Protein AF-A0A1Y2LK57-F1 (afdb_monomer_lite)

Sequence (130 aa):
MSAQGSISQQSQTEIGASAGNRRGALQKRLFEYLPPSEHGSVLVTSRTRQAAMQLVEDQDIIPIEPMDSAAARTLLRRKLGDDADKEGMEGSIKELAAALDHMPLALAQAAAYIRRRAPRCSVQQYLKEY

Secondary structure (DSSP, 8-state):
---------------------TTSSS---GGGGSPP-SS-------S-HHHHTTTS-GGG----PPPPHHHHHHHHHHHHGGGGGSTTHHHHHHHHHHHTTT-HHHHHHHHHHHHHHTTS--HHHHHHH-

Organism: Epicoccum nigrum (NCBI:txid105696)

Foldseek 3Di:
DDDDDDDDDDDDDDDDDPPDDVPPPPDDDPVVPDDDDPPDDDDDDDPDPVVVVVPDPPVPDDDDDQDDLVVLLVLLDVLLDPLCPDPPNSVLSSVLCVVQVVHNVSSNVLSVVQNVCPPVHDSVNSVVVD

Radius of gyration: 31.72 Å; chains: 1; bounding box: 66×49×95 Å

InterPro domains:
  IPR027417 P-loop containing nucleoside triphosphate hydrolase [SSF52540] (30-128)

pLDDT: mean 83.14, std 19.83, range [34.59, 97.81]

Structure (mmCIF, N/CA/C/O backbone):
data_AF-A0A1Y2LK57-F1
#
_entry.id   AF-A0A1Y2LK57-F1
#
loop_
_atom_site.group_PDB
_atom_site.id
_atom_site.type_symbol
_atom_site.label_atom_id
_atom_site.label_alt_id
_atom_site.label_comp_id
_atom_site.label_asym_id
_atom_site.label_entity_id
_atom_site.label_seq_id
_atom_site.pdbx_PDB_ins_code
_atom_site.Cartn_x
_atom_site.Cartn_y
_atom_site.Cartn_z
_atom_site.occupancy
_atom_site.B_iso_or_equiv
_atom_site.auth_seq_id
_atom_site.auth_comp_id
_atom_site.auth_asym_id
_atom_site.auth_atom_id
_atom_site.pdbx_PDB_model_num
ATOM 1 N N . MET A 1 1 ? -43.588 26.542 68.552 1.00 39.31 1 MET A N 1
ATOM 2 C CA . MET A 1 1 ? -45.026 26.879 68.536 1.00 39.31 1 MET A CA 1
ATOM 3 C C . MET A 1 1 ? -45.258 27.838 67.384 1.00 39.31 1 MET A C 1
ATOM 5 O O . MET A 1 1 ? -44.748 28.937 67.498 1.00 39.31 1 MET A O 1
ATOM 9 N N . SER A 1 2 ? -45.964 27.381 66.337 1.00 40.06 2 SER A N 1
ATOM 10 C CA . SER A 1 2 ? -46.877 28.160 65.462 1.00 40.06 2 SER A CA 1
ATOM 11 C C . SER A 1 2 ? -46.265 29.346 64.671 1.00 40.06 2 SER A C 1
ATOM 13 O O . SER A 1 2 ? -45.348 29.997 65.128 1.00 40.06 2 SER A O 1
ATOM 15 N N . ALA A 1 3 ? -46.672 29.730 63.466 1.00 37.06 3 ALA A N 1
ATOM 16 C CA . ALA A 1 3 ? -47.850 29.462 62.660 1.00 37.06 3 ALA A CA 1
ATOM 17 C C . ALA A 1 3 ? -47.522 29.743 61.175 1.00 37.06 3 ALA A C 1
ATOM 19 O O . ALA A 1 3 ? -46.528 30.385 60.845 1.00 37.06 3 ALA A O 1
ATOM 20 N N . GLN A 1 4 ? -48.403 29.246 60.313 1.00 41.75 4 GLN A N 1
ATOM 21 C CA . GLN A 1 4 ? -48.491 29.445 58.866 1.00 41.75 4 GLN A CA 1
ATOM 22 C C . GLN A 1 4 ? -48.975 30.860 58.477 1.00 41.75 4 GLN A C 1
ATOM 24 O O . GL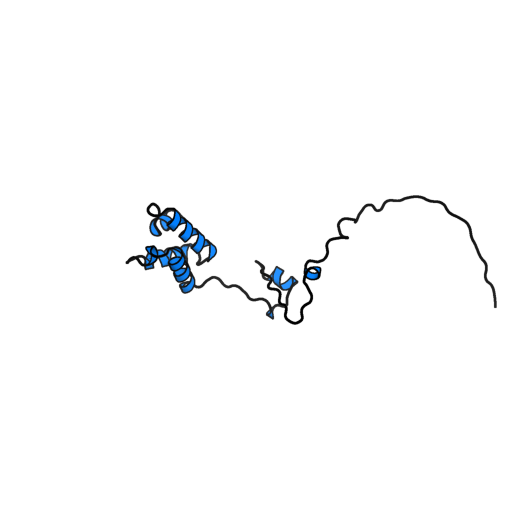N A 1 4 ? -49.512 31.580 59.315 1.00 41.75 4 GLN A O 1
ATOM 29 N N . GLY A 1 5 ? -48.913 31.180 57.175 1.00 36.72 5 GLY A N 1
ATOM 30 C CA . GLY A 1 5 ? -49.763 32.188 56.513 1.00 36.72 5 GLY A CA 1
ATOM 31 C C . GLY A 1 5 ? -49.042 32.906 55.364 1.00 36.72 5 GLY A C 1
ATOM 32 O O . GLY A 1 5 ? -48.253 33.804 55.609 1.00 36.72 5 GLY A O 1
ATOM 33 N N . SER A 1 6 ? -49.118 32.411 54.124 1.00 45.66 6 SER A N 1
ATOM 34 C CA . SER A 1 6 ? -50.111 32.782 53.089 1.00 45.66 6 SER A CA 1
ATOM 35 C C . SER A 1 6 ? -49.931 34.186 52.501 1.00 45.66 6 SER A C 1
ATOM 37 O O . SER A 1 6 ? -50.440 35.150 53.056 1.00 45.66 6 SER A O 1
ATOM 39 N N . ILE A 1 7 ? -49.336 34.276 51.305 1.00 39.44 7 ILE A N 1
ATOM 40 C CA . ILE A 1 7 ? -49.593 35.362 50.345 1.00 39.44 7 ILE A CA 1
ATOM 41 C C . ILE A 1 7 ? -49.778 34.738 48.958 1.00 39.44 7 ILE A C 1
ATOM 43 O O . ILE A 1 7 ? -48.868 34.130 48.402 1.00 39.44 7 ILE A O 1
ATOM 47 N N . SER A 1 8 ? -50.987 34.889 48.417 1.00 45.50 8 SER A N 1
ATOM 48 C CA . SER A 1 8 ? -51.292 34.766 46.991 1.00 45.50 8 SER A CA 1
ATOM 49 C C . SER A 1 8 ? -51.456 36.169 46.419 1.00 45.50 8 SER A C 1
ATOM 51 O O . SER A 1 8 ? -52.203 36.953 47.001 1.00 45.50 8 SER A O 1
ATOM 53 N N . GLN A 1 9 ? -50.835 36.458 45.272 1.00 41.53 9 GLN A N 1
ATOM 54 C CA . GLN A 1 9 ? -51.402 37.351 44.252 1.00 41.53 9 GLN A CA 1
ATOM 55 C C . GLN A 1 9 ? -50.695 37.187 42.889 1.00 41.53 9 GLN A C 1
ATOM 57 O O . GLN A 1 9 ? -49.518 37.476 42.725 1.00 41.53 9 GLN A O 1
ATOM 62 N N . GLN A 1 10 ? -51.468 36.613 41.963 1.00 43.50 10 GLN A N 1
ATOM 63 C CA . GLN A 1 10 ? -51.625 36.864 40.521 1.00 43.50 10 GLN A CA 1
ATOM 64 C C . GLN A 1 10 ? -50.540 37.583 39.680 1.00 43.50 10 GLN A C 1
ATOM 66 O O . GLN A 1 10 ? -50.294 38.773 39.811 1.00 43.50 10 GLN A O 1
ATOM 71 N N . SER A 1 11 ? -50.049 36.817 38.692 1.00 47.12 11 SER A N 1
ATOM 72 C CA . SER A 1 11 ? -49.970 37.085 37.237 1.00 47.12 11 SER A CA 1
ATOM 73 C C . SER A 1 11 ? -49.645 38.487 36.704 1.00 47.12 11 SER A C 1
ATOM 75 O O . SER A 1 11 ? -50.494 39.373 36.753 1.00 47.12 11 SER A O 1
ATOM 77 N N . GLN A 1 12 ? -48.543 38.576 35.945 1.00 39.88 12 GLN A N 1
ATOM 78 C CA . GLN A 1 12 ? -48.531 39.145 34.590 1.00 39.88 12 GLN A CA 1
ATOM 79 C C . GLN A 1 12 ? -47.302 38.676 33.783 1.00 39.88 12 GLN A C 1
ATOM 81 O O . GLN A 1 12 ? -46.208 38.481 34.303 1.00 39.88 12 GLN A O 1
ATOM 86 N N . THR A 1 13 ? -47.576 38.419 32.509 1.00 40.44 13 THR A N 1
ATOM 87 C CA . THR A 1 13 ? -46.726 38.062 31.364 1.00 40.44 13 THR A CA 1
ATOM 88 C C . THR A 1 13 ? -45.620 39.075 31.068 1.00 40.44 13 THR A C 1
ATOM 90 O O . THR A 1 13 ? -45.885 40.262 31.167 1.00 40.44 13 THR A O 1
ATOM 93 N N . GLU A 1 14 ? -44.459 38.615 30.574 1.00 35.28 14 GLU A N 1
ATOM 94 C CA . GLU A 1 14 ? -43.903 39.020 29.264 1.00 35.28 14 GLU A CA 1
ATOM 95 C C . GLU A 1 1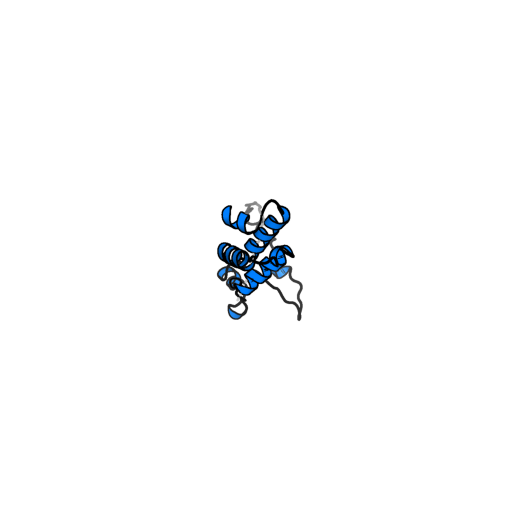4 ? -42.595 38.272 28.904 1.00 35.28 14 GLU A C 1
ATOM 97 O O . GLU A 1 14 ? -41.555 38.384 29.543 1.00 35.28 14 GLU A O 1
ATOM 102 N N . ILE A 1 15 ? -42.710 37.442 27.863 1.00 47.69 15 ILE A N 1
ATOM 103 C CA . ILE A 1 15 ? -41.768 37.231 26.750 1.00 47.69 15 ILE A CA 1
ATOM 104 C C . ILE A 1 15 ? -40.418 37.977 26.802 1.00 47.69 15 ILE A C 1
ATOM 106 O O . ILE A 1 15 ? -40.323 39.160 26.500 1.00 47.69 15 ILE A O 1
ATOM 110 N N . GLY A 1 16 ? -39.341 37.212 26.999 1.00 34.59 16 GLY A N 1
ATOM 111 C CA . GLY A 1 16 ? -37.964 37.616 26.711 1.00 34.59 16 GLY A CA 1
ATOM 112 C C . GLY A 1 16 ? -37.212 36.460 26.060 1.00 34.59 16 GLY A C 1
ATOM 113 O O . GLY A 1 16 ? -36.814 35.504 26.718 1.00 34.59 16 GLY A O 1
ATOM 114 N N . ALA A 1 17 ? -37.090 36.513 24.738 1.00 48.66 17 ALA A N 1
ATOM 115 C CA . ALA A 1 17 ? -36.509 35.480 23.898 1.00 48.66 17 ALA A CA 1
ATOM 116 C C . ALA A 1 17 ? -35.053 35.136 24.272 1.00 48.66 17 ALA A C 1
ATOM 118 O O . ALA A 1 17 ? -34.161 35.963 24.124 1.00 48.66 17 ALA A O 1
ATOM 119 N N . SER A 1 18 ? -34.786 33.867 24.600 1.00 47.75 18 SER A N 1
ATOM 120 C CA . SER A 1 18 ? -33.475 33.251 24.344 1.00 47.75 18 SER A CA 1
ATOM 121 C C . SER A 1 18 ? -33.602 32.299 23.156 1.00 47.75 18 SER A C 1
ATOM 123 O O . SER A 1 18 ? -33.561 31.071 23.250 1.00 47.75 18 SER A O 1
ATOM 125 N N . ALA A 1 19 ? -33.829 32.899 21.988 1.00 48.97 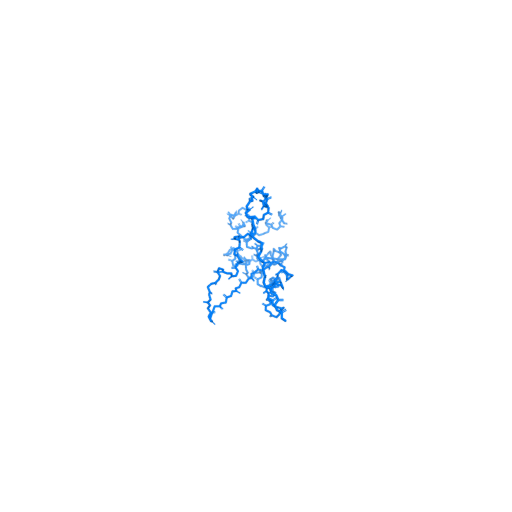19 ALA A N 1
ATOM 126 C CA . ALA A 1 19 ? -33.696 32.241 20.697 1.00 48.97 19 ALA A CA 1
ATOM 127 C C . ALA A 1 19 ? -32.201 32.148 20.356 1.00 48.97 19 ALA A C 1
ATOM 129 O O . ALA A 1 19 ? -31.703 32.867 19.498 1.00 48.97 19 ALA A O 1
ATOM 130 N N . GLY A 1 20 ? -31.473 31.292 21.076 1.00 49.66 20 GLY A N 1
ATOM 131 C CA . GLY A 1 20 ? -30.014 31.288 21.004 1.00 49.66 20 GLY A CA 1
ATOM 132 C C . GLY A 1 20 ? -29.325 29.969 21.323 1.00 49.66 20 GLY A C 1
ATOM 133 O O . GLY A 1 20 ? -28.174 30.015 21.722 1.00 49.66 20 GLY A O 1
ATOM 134 N N . ASN A 1 21 ? -29.966 28.797 21.184 1.00 57.41 21 ASN A N 1
ATOM 135 C CA . ASN A 1 21 ? -29.200 27.533 21.187 1.00 57.41 21 ASN A CA 1
ATOM 136 C C . ASN A 1 21 ? -29.853 26.324 20.479 1.00 57.41 21 ASN A C 1
ATOM 138 O O . ASN A 1 21 ? -29.530 25.169 20.749 1.00 57.41 21 ASN A O 1
ATOM 142 N N . ARG A 1 22 ? -30.783 26.539 19.538 1.00 50.47 22 ARG A N 1
ATOM 143 C CA . ARG A 1 22 ? -31.502 25.437 18.854 1.00 50.47 22 ARG A CA 1
ATOM 144 C C . ARG A 1 22 ? -30.743 24.810 17.675 1.00 50.47 22 ARG A C 1
ATOM 146 O O . ARG A 1 22 ? -31.363 24.303 16.749 1.00 50.47 22 ARG A O 1
ATOM 153 N N . ARG A 1 23 ? -29.408 24.851 17.681 1.00 52.53 23 ARG A N 1
ATOM 154 C CA . ARG A 1 23 ? -28.580 24.110 16.707 1.00 52.53 23 ARG A CA 1
ATOM 155 C C . ARG A 1 23 ? -27.750 22.988 17.333 1.00 52.53 23 ARG A C 1
ATOM 157 O O . ARG A 1 23 ? -27.258 22.151 16.590 1.00 52.53 23 ARG A O 1
ATOM 164 N N . GLY A 1 24 ? -27.660 22.916 18.665 1.00 52.88 24 GLY A N 1
ATOM 165 C CA . GLY A 1 24 ? -26.971 21.826 19.372 1.00 52.88 24 GLY A CA 1
ATOM 166 C C . GLY A 1 24 ? -27.871 20.663 19.813 1.00 52.88 24 GLY A C 1
ATOM 167 O O . GLY A 1 24 ? -27.364 19.619 20.198 1.00 52.88 24 GLY A O 1
ATOM 168 N N . ALA A 1 25 ? -29.199 20.814 19.758 1.00 55.81 25 ALA A N 1
ATOM 169 C CA . ALA A 1 25 ? -30.136 19.923 20.455 1.00 55.81 25 ALA A CA 1
ATOM 170 C C . ALA A 1 25 ? -30.630 18.692 19.660 1.00 55.81 25 ALA A C 1
ATOM 172 O O . ALA A 1 25 ? -31.524 18.002 20.136 1.00 55.81 25 ALA A O 1
ATOM 173 N N . LEU A 1 26 ? -30.097 18.407 18.462 1.00 56.50 26 LEU A N 1
ATOM 174 C CA . LEU A 1 26 ? -30.557 17.271 17.633 1.00 56.50 26 LEU A CA 1
ATOM 175 C C . LEU A 1 26 ? -29.444 16.466 16.942 1.00 56.50 26 LEU A C 1
ATOM 177 O O . LEU A 1 26 ? -29.742 15.550 16.178 1.00 56.50 26 LEU A O 1
ATOM 181 N N . GLN A 1 27 ? -28.166 16.751 17.200 1.00 69.75 27 GLN A N 1
ATOM 182 C CA . GLN A 1 27 ? -27.099 15.870 16.722 1.00 69.75 27 GLN A CA 1
ATOM 183 C C . GLN A 1 27 ? -26.883 14.753 17.739 1.00 69.75 27 GLN A C 1
ATOM 185 O O . GLN A 1 27 ? -26.114 14.906 18.686 1.00 69.75 27 GLN A O 1
ATOM 190 N N . LYS A 1 28 ? -27.572 13.624 17.531 1.00 77.31 28 LYS A N 1
ATOM 191 C CA . LYS A 1 28 ? -27.178 12.358 18.160 1.00 77.31 28 LYS A CA 1
ATOM 192 C C . LYS A 1 28 ? -25.693 12.123 17.900 1.00 77.31 28 LYS A C 1
ATOM 194 O O . LYS A 1 28 ? -25.229 12.328 16.771 1.00 77.31 28 LYS A O 1
ATOM 199 N N . ARG A 1 29 ? -24.948 11.693 18.920 1.00 84.38 29 ARG A N 1
ATOM 200 C CA . ARG A 1 29 ? -23.541 11.317 18.732 1.00 84.38 29 ARG A CA 1
ATOM 201 C C . ARG A 1 29 ? -23.470 10.146 17.754 1.00 84.38 29 ARG A C 1
ATOM 203 O O . ARG A 1 29 ? -24.347 9.290 17.761 1.00 84.38 29 ARG A O 1
ATOM 210 N N . LEU A 1 30 ? -22.415 10.076 16.939 1.00 85.56 30 LEU A N 1
ATOM 211 C CA . LEU A 1 30 ? -22.263 9.009 15.935 1.00 85.56 30 LEU A CA 1
ATOM 212 C C . LEU A 1 30 ? -22.385 7.599 16.543 1.00 85.56 30 LEU A C 1
ATOM 214 O O . LEU A 1 30 ? -22.966 6.717 15.921 1.00 85.56 30 LEU A O 1
ATOM 218 N N . PHE A 1 31 ? -21.915 7.413 17.781 1.00 83.50 31 PHE A N 1
ATOM 219 C CA . PHE A 1 31 ? -22.024 6.148 18.510 1.00 83.50 31 PHE A CA 1
ATOM 220 C C . PHE A 1 31 ? -23.475 5.722 18.799 1.00 83.50 31 PHE A C 1
ATOM 222 O O . PHE A 1 31 ? -23.768 4.534 18.805 1.00 83.50 31 PHE A O 1
ATOM 229 N N . GLU A 1 32 ? -24.410 6.661 18.969 1.00 89.44 32 GLU A N 1
ATOM 230 C CA . GLU A 1 32 ? -25.827 6.351 19.235 1.00 89.44 32 GLU A CA 1
ATOM 231 C C . GLU A 1 32 ? -26.551 5.740 18.023 1.00 89.44 32 GLU A C 1
ATOM 233 O O . GLU A 1 32 ? -27.683 5.274 18.152 1.00 89.44 32 GLU A O 1
ATOM 238 N N . TYR A 1 33 ? -25.925 5.756 16.842 1.00 90.69 33 TYR A N 1
ATOM 239 C CA . TYR A 1 33 ? -26.432 5.085 15.644 1.00 90.69 33 TYR A CA 1
ATOM 240 C C . TYR A 1 33 ? -25.925 3.645 15.500 1.00 90.69 33 TYR A C 1
ATOM 242 O O . TYR A 1 33 ? -26.380 2.935 14.603 1.00 90.69 33 TYR A O 1
ATOM 250 N N . LEU A 1 34 ? -24.988 3.208 16.345 1.00 89.25 34 LEU A N 1
ATOM 251 C CA . LEU A 1 34 ? -24.457 1.852 16.293 1.00 89.25 34 LEU A CA 1
ATOM 252 C C . LEU A 1 34 ? -25.408 0.892 17.026 1.00 89.25 34 LEU A C 1
ATOM 254 O O . LEU A 1 34 ? -25.756 1.146 18.182 1.00 89.25 34 LEU A O 1
ATOM 258 N N . PRO A 1 35 ? -25.846 -0.209 16.389 1.00 90.56 35 PRO A N 1
ATOM 259 C CA . PRO A 1 35 ? -26.686 -1.193 17.055 1.00 90.56 35 PRO A CA 1
ATOM 260 C C . PRO A 1 35 ? -25.896 -1.907 18.168 1.00 90.56 35 PRO A C 1
ATOM 262 O O . PRO A 1 35 ? -24.740 -2.278 17.945 1.00 90.56 35 PRO A O 1
ATOM 265 N N . PRO A 1 36 ? -26.496 -2.138 19.349 1.00 88.25 36 PRO A N 1
ATOM 266 C CA . PRO A 1 36 ? -25.850 -2.904 20.408 1.00 88.25 36 PRO A CA 1
ATOM 267 C C . PRO A 1 36 ? -25.666 -4.361 19.963 1.00 88.25 36 PRO A C 1
ATOM 269 O O . PRO A 1 36 ? -26.587 -4.974 19.423 1.00 88.25 36 PRO A O 1
ATOM 272 N N . SER A 1 37 ? -24.476 -4.917 20.180 1.00 92.38 37 SER A N 1
ATOM 273 C CA . SER A 1 37 ? -24.150 -6.305 19.843 1.00 92.38 37 SER A CA 1
ATOM 274 C C . SER A 1 37 ? -23.053 -6.830 20.762 1.00 92.38 37 SER A C 1
ATOM 276 O O . SER A 1 37 ? -22.050 -6.151 20.965 1.00 92.38 37 SER A O 1
ATOM 278 N N . GLU A 1 38 ? -23.217 -8.051 21.274 1.00 92.50 38 GLU A N 1
ATOM 279 C CA . GLU A 1 38 ? -22.196 -8.742 22.082 1.00 92.50 38 GLU A CA 1
ATOM 280 C C . GLU A 1 38 ? -21.033 -9.286 21.235 1.00 92.50 38 GLU A C 1
ATOM 282 O O . GLU A 1 38 ? -19.962 -9.586 21.757 1.00 92.50 38 GLU A O 1
ATOM 287 N N . HIS A 1 39 ? -21.228 -9.411 19.918 1.00 94.88 39 HIS A N 1
ATOM 288 C CA . HIS A 1 39 ? -20.244 -9.967 18.979 1.00 94.88 39 HIS A CA 1
ATOM 289 C C . HIS A 1 39 ? -19.889 -8.992 17.846 1.00 94.88 39 HIS A C 1
ATOM 291 O O . HIS A 1 39 ? -19.277 -9.379 16.851 1.00 94.88 39 HIS A O 1
ATOM 297 N N . GLY A 1 40 ? -20.320 -7.734 17.959 1.00 91.25 40 GLY A N 1
ATOM 298 C CA . GLY A 1 40 ? -20.039 -6.688 16.983 1.00 91.25 40 GLY A CA 1
ATOM 299 C C . GLY A 1 40 ? -18.678 -6.040 17.218 1.00 91.25 40 GLY A C 1
ATOM 300 O O . GLY A 1 40 ? -18.210 -5.940 18.348 1.00 91.25 40 GLY A O 1
ATOM 301 N N . SER A 1 41 ? -18.061 -5.550 16.147 1.00 92.50 41 SER A N 1
ATOM 302 C CA . SER A 1 41 ? -16.853 -4.729 16.216 1.00 92.50 41 SER A CA 1
ATOM 303 C C . SER A 1 41 ? -16.959 -3.543 15.259 1.00 92.50 41 SER A C 1
ATOM 305 O O . SER A 1 41 ? -17.707 -3.575 14.279 1.00 92.50 41 SER A O 1
ATOM 307 N N . VAL A 1 42 ? -16.231 -2.468 15.564 1.00 91.38 42 VAL A N 1
ATOM 308 C CA . VAL A 1 42 ? -16.198 -1.243 14.757 1.00 91.38 42 VAL A CA 1
ATOM 309 C C . VAL A 1 42 ? -14.752 -0.948 14.386 1.00 91.38 42 VAL A C 1
ATOM 311 O O . VAL A 1 42 ? -13.918 -0.746 15.262 1.00 91.38 42 VAL A O 1
ATOM 314 N N . LEU A 1 43 ? -14.462 -0.898 13.084 1.00 94.50 43 LEU A N 1
ATOM 315 C CA . LEU A 1 43 ? -13.165 -0.466 12.568 1.00 94.50 43 LEU A CA 1
ATOM 316 C C . LEU A 1 43 ? -13.236 1.014 12.191 1.00 94.50 43 LEU A C 1
ATOM 318 O O . LEU A 1 43 ? -13.975 1.396 11.283 1.00 94.50 43 LEU A O 1
ATOM 322 N N . VAL A 1 44 ? -12.437 1.839 12.863 1.00 93.62 44 VAL A N 1
ATOM 323 C CA . VAL A 1 44 ? -12.286 3.259 12.534 1.00 93.62 44 VAL A CA 1
ATOM 324 C C . VAL A 1 44 ? -10.939 3.473 11.861 1.00 93.62 44 VAL A C 1
ATOM 326 O O . VAL A 1 44 ? -9.899 3.106 12.397 1.00 93.62 44 VAL A O 1
ATOM 329 N N . THR A 1 45 ? -10.943 4.110 10.694 1.00 96.38 45 THR A N 1
ATOM 330 C CA . THR A 1 45 ? -9.715 4.530 10.012 1.00 96.38 45 THR A CA 1
ATOM 331 C C . THR A 1 45 ? -9.493 6.022 10.219 1.00 96.38 45 THR A C 1
ATOM 333 O O . THR A 1 45 ? -10.386 6.824 9.943 1.00 96.38 45 THR A O 1
ATOM 336 N N . SER A 1 46 ? -8.293 6.409 10.642 1.00 96.12 46 SER A N 1
ATOM 337 C CA . SER A 1 46 ? -7.886 7.807 10.789 1.00 96.12 46 SER A CA 1
ATOM 338 C C . SER A 1 46 ? -6.576 8.059 10.048 1.00 96.12 46 SER A C 1
ATOM 340 O O . SER A 1 46 ? -5.719 7.184 9.979 1.00 96.12 46 SER A O 1
ATOM 342 N N . ARG A 1 47 ? -6.397 9.280 9.525 1.00 94.88 47 ARG A N 1
ATOM 343 C CA . ARG A 1 47 ? -5.115 9.722 8.944 1.00 94.88 47 ARG A CA 1
ATOM 344 C C . ARG A 1 47 ? -4.080 10.102 10.000 1.00 94.88 47 ARG A C 1
ATOM 346 O O . ARG A 1 47 ? -2.902 10.173 9.679 1.00 94.88 47 ARG A O 1
ATOM 353 N N . THR A 1 48 ? -4.507 10.406 11.225 1.00 96.00 48 THR A N 1
ATOM 354 C CA . THR A 1 48 ? -3.604 10.830 12.299 1.00 96.00 48 THR A CA 1
ATOM 355 C C . THR A 1 48 ? -3.824 10.002 13.553 1.00 96.00 48 THR A C 1
ATOM 357 O O . THR A 1 48 ? -4.961 9.717 13.949 1.00 96.00 48 THR A O 1
ATOM 360 N N . ARG A 1 49 ? -2.714 9.663 14.213 1.00 94.88 49 ARG A N 1
ATOM 361 C CA . ARG A 1 49 ? -2.722 8.946 15.490 1.00 94.88 49 ARG A CA 1
ATOM 362 C C . ARG A 1 49 ? -3.432 9.743 16.579 1.00 94.88 49 ARG A C 1
ATOM 364 O O . ARG A 1 49 ? -4.250 9.192 17.299 1.00 94.88 49 ARG A O 1
ATOM 371 N N . GLN A 1 50 ? -3.211 11.059 16.617 1.00 95.88 50 GLN A N 1
ATOM 372 C CA . GLN A 1 50 ? -3.872 11.961 17.562 1.00 95.88 50 GLN A CA 1
ATOM 373 C C . GLN A 1 50 ? -5.402 11.862 17.499 1.00 95.88 50 GLN A C 1
ATOM 375 O O . GLN A 1 50 ? -6.042 11.838 18.544 1.00 95.88 50 GLN A O 1
ATOM 380 N N . ALA A 1 51 ? -5.991 11.793 16.299 1.00 95.44 51 ALA A N 1
ATOM 381 C CA . ALA A 1 51 ? -7.438 11.648 16.160 1.00 95.44 51 ALA A CA 1
ATOM 382 C C . ALA A 1 51 ? -7.926 10.244 16.561 1.00 95.44 51 ALA A C 1
ATOM 384 O O . ALA A 1 51 ? -9.009 10.130 17.125 1.00 95.44 51 ALA A O 1
ATOM 385 N N . ALA A 1 52 ? -7.130 9.193 16.333 1.00 96.00 52 ALA A N 1
ATOM 386 C CA . ALA A 1 52 ? -7.458 7.839 16.790 1.00 96.00 52 ALA A CA 1
ATOM 387 C C . ALA A 1 52 ? -7.445 7.731 18.326 1.00 96.00 52 ALA A C 1
ATOM 389 O O . ALA A 1 52 ? -8.365 7.160 18.903 1.00 96.00 52 ALA A O 1
ATOM 390 N N . MET A 1 53 ? -6.485 8.380 18.993 1.00 96.06 53 MET A N 1
ATOM 391 C CA . MET A 1 53 ? -6.396 8.431 20.461 1.00 96.06 53 MET A CA 1
ATOM 392 C C . MET A 1 53 ? -7.553 9.195 21.131 1.00 96.06 53 MET A C 1
ATOM 394 O O . MET A 1 53 ? -7.711 9.120 22.343 1.00 96.06 53 MET A O 1
ATOM 398 N N . GLN A 1 54 ? -8.367 9.945 20.373 1.00 94.88 54 GLN A N 1
ATOM 399 C CA . GLN A 1 54 ? -9.616 10.520 20.897 1.00 94.88 54 GLN A CA 1
ATOM 400 C C . GLN A 1 54 ? -10.754 9.487 20.979 1.00 94.88 54 GLN A C 1
ATOM 402 O O . GLN A 1 54 ? -11.802 9.791 21.546 1.00 94.88 54 GLN A O 1
ATOM 407 N N . LEU A 1 55 ? -10.586 8.309 20.366 1.00 92.12 55 LEU A N 1
ATOM 408 C CA . LEU A 1 55 ? -11.626 7.287 20.222 1.00 92.12 55 LEU A CA 1
ATOM 409 C C . LEU A 1 55 ? -11.277 5.967 20.910 1.00 92.12 55 LEU A C 1
ATOM 411 O O . LEU A 1 55 ? -12.179 5.325 21.440 1.00 92.12 55 LEU A O 1
ATOM 415 N N . VAL A 1 56 ? -10.009 5.555 20.879 1.00 94.25 56 VAL A N 1
ATOM 416 C CA . VAL A 1 56 ? -9.543 4.265 21.411 1.00 94.25 56 VAL A CA 1
ATOM 417 C C . VAL A 1 56 ? -8.255 4.429 22.214 1.00 94.25 56 VAL A C 1
ATOM 419 O O . VAL A 1 56 ? -7.554 5.436 22.077 1.00 94.25 56 VAL A O 1
ATOM 422 N N . GLU A 1 57 ? -7.942 3.437 23.048 1.00 95.50 57 GLU A N 1
ATOM 423 C CA . GLU A 1 57 ? -6.664 3.378 23.751 1.00 95.50 57 GLU A CA 1
ATOM 424 C C . GLU A 1 57 ? -5.511 3.092 22.783 1.00 95.50 57 GLU A C 1
ATOM 426 O O . GLU A 1 57 ? -5.691 2.571 21.684 1.00 95.50 57 GLU A O 1
ATOM 431 N N . ASP A 1 58 ? -4.292 3.429 23.200 1.00 94.06 58 ASP A N 1
ATOM 432 C CA . ASP A 1 58 ? -3.104 3.355 22.347 1.00 94.06 58 ASP A CA 1
ATOM 433 C C . ASP A 1 58 ? -2.811 1.945 21.813 1.00 94.06 58 ASP A C 1
ATOM 435 O O . ASP A 1 58 ? -2.367 1.780 20.678 1.00 94.06 58 ASP A O 1
ATOM 439 N N . GLN A 1 59 ? -3.100 0.938 22.639 1.00 95.31 59 GLN A N 1
ATOM 440 C CA . GLN A 1 59 ? -2.922 -0.483 22.342 1.00 95.31 59 GLN A CA 1
ATOM 441 C C . GLN A 1 59 ? -3.875 -1.011 21.261 1.00 95.31 59 GLN A C 1
ATOM 443 O O . GLN A 1 59 ? -3.555 -2.000 20.604 1.00 95.31 59 GLN A O 1
ATOM 448 N N . ASP A 1 60 ? -5.004 -0.334 21.039 1.00 96.12 60 ASP A N 1
ATOM 449 C CA . ASP A 1 60 ? -6.001 -0.710 20.032 1.00 96.12 60 ASP A CA 1
ATOM 450 C C . ASP A 1 60 ? -5.734 -0.042 18.671 1.00 96.12 60 ASP A C 1
ATOM 452 O O . ASP A 1 60 ? -6.441 -0.285 17.688 1.00 96.12 60 ASP A O 1
ATOM 456 N N . ILE A 1 61 ? -4.715 0.821 18.585 1.00 97.12 61 ILE A N 1
ATOM 457 C CA . ILE A 1 61 ? -4.332 1.495 17.345 1.00 97.12 61 ILE A CA 1
ATOM 458 C C . ILE A 1 61 ? -3.394 0.593 16.545 1.00 97.12 61 ILE A C 1
ATOM 460 O O . ILE A 1 61 ? -2.266 0.321 16.951 1.00 97.12 61 ILE A O 1
ATOM 464 N N . ILE A 1 62 ? -3.825 0.222 15.340 1.00 96.75 62 ILE A N 1
ATOM 465 C CA . ILE A 1 62 ? -2.991 -0.486 14.364 1.00 96.75 62 ILE A CA 1
ATOM 466 C C . ILE A 1 62 ? -2.362 0.551 13.418 1.00 96.75 62 ILE A C 1
ATOM 468 O O . ILE A 1 62 ? -3.075 1.099 12.567 1.00 96.75 62 ILE A O 1
ATOM 472 N N . PRO A 1 63 ? -1.057 0.865 13.542 1.00 95.06 63 PRO A N 1
ATOM 473 C CA . PRO A 1 63 ? -0.391 1.756 12.604 1.00 95.06 63 PRO A CA 1
ATOM 474 C C . PRO A 1 63 ? -0.268 1.081 11.235 1.00 95.06 63 PRO A C 1
ATOM 476 O O . PRO A 1 63 ? 0.083 -0.094 11.125 1.00 95.06 63 PRO A O 1
ATOM 479 N N . ILE A 1 64 ? -0.564 1.840 10.181 1.00 92.94 64 ILE A N 1
ATOM 480 C CA . ILE A 1 64 ? -0.328 1.406 8.805 1.00 92.94 64 ILE A CA 1
ATOM 481 C C . ILE A 1 64 ? 1.001 2.002 8.360 1.00 92.94 64 ILE A C 1
ATOM 483 O O . ILE A 1 64 ? 1.080 3.187 8.035 1.00 92.94 64 ILE A O 1
ATOM 487 N N . GLU A 1 65 ? 2.032 1.165 8.367 1.00 91.06 65 GLU A N 1
ATOM 488 C CA . GLU A 1 65 ? 3.360 1.540 7.894 1.00 91.06 65 GLU A CA 1
ATOM 489 C C . GLU A 1 65 ? 3.390 1.707 6.366 1.00 91.06 65 GLU A C 1
ATOM 491 O O . GLU A 1 65 ? 2.542 1.146 5.655 1.00 91.06 65 GLU A O 1
ATOM 496 N N . PRO A 1 66 ? 4.365 2.466 5.831 1.00 88.88 66 PRO A N 1
ATOM 497 C CA . PRO A 1 66 ? 4.608 2.519 4.397 1.00 88.88 66 PRO A CA 1
ATOM 498 C C . PRO A 1 66 ? 4.735 1.113 3.800 1.00 88.88 66 PRO A C 1
ATOM 500 O O . PRO A 1 66 ? 5.305 0.206 4.407 1.00 88.88 66 PRO A O 1
ATOM 503 N N . MET A 1 67 ? 4.202 0.932 2.592 1.00 95.69 67 MET A N 1
ATOM 504 C CA . MET A 1 67 ? 4.267 -0.354 1.903 1.00 95.69 67 MET A CA 1
ATOM 505 C C . MET A 1 67 ? 5.722 -0.724 1.611 1.00 95.69 67 MET A C 1
ATOM 507 O O . MET A 1 67 ? 6.513 0.095 1.145 1.00 95.69 67 MET A O 1
ATOM 511 N N . ASP A 1 68 ? 6.068 -1.981 1.871 1.00 96.12 68 ASP A N 1
ATOM 512 C CA . ASP A 1 68 ? 7.417 -2.472 1.652 1.00 96.12 68 ASP A CA 1
ATOM 513 C C . ASP A 1 68 ? 7.759 -2.546 0.155 1.00 96.12 68 ASP A C 1
ATOM 515 O O . ASP A 1 68 ? 6.898 -2.692 -0.717 1.00 96.12 68 ASP A O 1
ATOM 519 N N . SER A 1 69 ? 9.053 -2.480 -0.160 1.00 95.75 69 SER A N 1
ATOM 520 C CA . SER A 1 69 ? 9.522 -2.442 -1.549 1.00 95.75 69 SER A CA 1
ATOM 521 C C . SER A 1 69 ? 9.172 -3.713 -2.345 1.00 95.75 69 SER A C 1
ATOM 523 O O . SER A 1 69 ? 8.980 -3.659 -3.563 1.00 95.75 69 SER A O 1
ATOM 525 N N . ALA A 1 70 ? 9.065 -4.881 -1.700 1.00 96.44 70 ALA A N 1
ATOM 526 C CA . ALA A 1 70 ? 8.697 -6.118 -2.388 1.00 96.44 70 ALA A CA 1
ATOM 527 C C . ALA A 1 70 ? 7.195 -6.152 -2.715 1.00 96.44 70 ALA A C 1
ATOM 529 O O . ALA A 1 70 ? 6.824 -6.463 -3.852 1.00 96.44 70 ALA A O 1
ATOM 530 N N . ALA A 1 71 ? 6.336 -5.761 -1.773 1.00 96.88 71 ALA A N 1
ATOM 531 C CA . ALA A 1 71 ? 4.905 -5.609 -1.990 1.00 96.88 71 ALA A CA 1
ATOM 532 C C . ALA A 1 71 ? 4.599 -4.497 -2.994 1.00 96.88 71 ALA A C 1
ATOM 534 O O . ALA A 1 71 ? 3.732 -4.688 -3.841 1.00 96.88 71 ALA A O 1
ATOM 535 N N . ALA A 1 72 ? 5.341 -3.387 -2.981 1.00 97.50 72 ALA A N 1
ATOM 536 C CA . ALA A 1 72 ? 5.197 -2.307 -3.953 1.00 97.50 72 ALA A CA 1
ATOM 537 C C . ALA A 1 72 ? 5.453 -2.792 -5.385 1.00 97.50 72 ALA A C 1
ATOM 539 O O . ALA A 1 72 ? 4.615 -2.594 -6.269 1.00 97.50 72 ALA A O 1
ATOM 540 N N . ARG A 1 73 ? 6.565 -3.505 -5.613 1.00 96.00 73 ARG A N 1
ATOM 541 C CA . ARG A 1 73 ? 6.863 -4.120 -6.918 1.00 96.00 73 ARG A CA 1
ATOM 542 C C . ARG A 1 73 ? 5.810 -5.155 -7.309 1.00 96.00 73 ARG A C 1
ATOM 544 O O . ARG A 1 73 ? 5.368 -5.169 -8.455 1.00 96.00 73 ARG A O 1
ATOM 551 N N . THR A 1 74 ? 5.360 -5.978 -6.362 1.00 96.38 74 THR A N 1
ATOM 552 C CA . THR A 1 74 ? 4.304 -6.981 -6.587 1.00 96.38 74 THR A CA 1
ATOM 553 C C . THR A 1 74 ? 2.976 -6.329 -6.977 1.00 96.38 74 THR A C 1
ATOM 555 O O . THR A 1 74 ? 2.332 -6.746 -7.942 1.00 96.38 74 THR A O 1
ATOM 558 N N . LEU A 1 75 ? 2.571 -5.274 -6.267 1.00 97.25 75 LEU A N 1
ATOM 559 C CA . LEU A 1 75 ? 1.376 -4.495 -6.567 1.00 97.25 75 LEU A CA 1
ATOM 560 C C . LEU A 1 75 ? 1.486 -3.875 -7.958 1.00 97.25 75 LEU A C 1
ATOM 562 O O . LEU A 1 75 ? 0.550 -3.995 -8.746 1.00 97.25 75 LEU A O 1
ATOM 566 N N . LEU A 1 76 ? 2.621 -3.249 -8.269 1.00 96.00 76 LEU A N 1
ATOM 567 C CA . LEU A 1 76 ? 2.841 -2.588 -9.548 1.00 96.00 76 LEU A CA 1
ATOM 568 C C . LEU A 1 76 ? 2.791 -3.589 -10.711 1.00 96.00 76 LEU A C 1
ATOM 570 O O . LEU A 1 76 ? 2.045 -3.357 -11.661 1.00 96.00 76 LEU A O 1
ATOM 574 N N . ARG A 1 77 ? 3.466 -4.742 -10.591 1.00 95.19 77 ARG A N 1
ATOM 575 C CA . ARG A 1 77 ? 3.385 -5.864 -11.547 1.00 95.19 77 ARG A CA 1
ATOM 576 C C . ARG A 1 77 ? 1.943 -6.293 -11.784 1.00 95.19 77 ARG A C 1
ATOM 578 O O . ARG A 1 77 ? 1.455 -6.265 -12.910 1.00 95.19 77 ARG A O 1
ATOM 585 N N . ARG A 1 78 ? 1.213 -6.583 -10.704 1.00 95.56 78 ARG A N 1
ATOM 586 C CA . ARG A 1 78 ? -0.192 -7.002 -10.780 1.00 95.56 78 ARG A CA 1
ATOM 587 C C . ARG A 1 78 ? -1.088 -5.940 -11.419 1.00 95.56 78 ARG A C 1
ATOM 589 O O . ARG A 1 78 ? -2.061 -6.277 -12.091 1.00 95.56 78 ARG A O 1
ATOM 596 N N . LYS A 1 79 ? -0.813 -4.656 -11.180 1.00 95.62 79 LYS A N 1
ATOM 597 C CA . LYS A 1 79 ? -1.611 -3.558 -11.735 1.00 95.62 79 LYS A CA 1
ATOM 598 C C . LYS A 1 79 ? -1.307 -3.305 -13.205 1.00 95.62 79 LYS A C 1
ATOM 600 O O . LYS A 1 79 ? -2.258 -2.979 -13.916 1.00 95.62 79 LYS A O 1
ATOM 605 N N . LEU A 1 80 ? -0.052 -3.469 -13.631 1.00 93.75 80 LEU A N 1
ATOM 606 C CA . LEU A 1 80 ? 0.409 -3.367 -15.020 1.00 93.75 80 LEU A CA 1
ATOM 607 C C . LEU A 1 80 ? -0.027 -4.574 -15.877 1.00 93.75 80 LEU A C 1
ATOM 609 O O . LEU A 1 80 ? -0.332 -4.383 -17.050 1.00 93.75 80 LEU A O 1
ATOM 613 N N . GLY A 1 81 ? -0.173 -5.766 -15.287 1.00 89.56 81 GLY A N 1
ATOM 614 C CA . GLY A 1 81 ? -0.596 -6.982 -15.995 1.00 89.56 81 GLY A CA 1
ATOM 615 C C . GLY A 1 81 ? 0.525 -7.575 -16.853 1.00 89.56 81 GLY A C 1
ATOM 616 O O . GLY A 1 81 ? 1.695 -7.377 -16.537 1.00 89.56 81 GLY A O 1
ATOM 617 N N . ASP A 1 82 ? 0.169 -8.254 -17.946 1.00 81.50 82 ASP A N 1
ATOM 618 C CA . ASP A 1 82 ? 1.096 -8.995 -18.826 1.00 81.50 82 ASP A CA 1
ATOM 619 C C . ASP A 1 82 ? 2.267 -8.144 -19.366 1.00 81.50 82 ASP A C 1
ATOM 621 O O . ASP A 1 82 ? 3.332 -8.661 -19.700 1.00 81.50 82 ASP A O 1
ATOM 625 N N . ASP A 1 83 ? 2.113 -6.816 -19.413 1.00 75.62 83 ASP A N 1
ATOM 626 C CA . ASP A 1 83 ? 3.179 -5.892 -19.813 1.00 75.62 83 ASP A CA 1
ATOM 627 C C . ASP A 1 83 ? 4.356 -5.839 -18.821 1.00 75.62 83 ASP A C 1
ATOM 629 O O . ASP A 1 83 ? 5.456 -5.430 -19.197 1.00 75.62 83 ASP A O 1
ATOM 633 N N . ALA A 1 84 ? 4.144 -6.249 -17.568 1.00 77.38 84 ALA A N 1
ATOM 634 C CA . ALA A 1 84 ? 5.146 -6.213 -16.505 1.00 77.38 84 ALA A CA 1
ATOM 635 C C . ALA A 1 84 ? 6.148 -7.376 -16.551 1.00 77.38 84 ALA A C 1
ATOM 637 O O . ALA A 1 84 ? 7.231 -7.276 -15.966 1.00 77.38 84 ALA A O 1
ATOM 638 N N . ASP A 1 85 ? 5.802 -8.468 -17.231 1.00 77.81 85 ASP A N 1
ATOM 639 C CA . ASP A 1 85 ? 6.599 -9.700 -17.267 1.00 77.81 85 ASP A CA 1
ATOM 640 C C . ASP A 1 85 ? 7.503 -9.787 -18.506 1.00 77.81 85 ASP A C 1
ATOM 642 O O . ASP A 1 85 ? 8.185 -10.785 -18.730 1.00 77.81 85 ASP A O 1
ATOM 646 N N . LYS A 1 86 ? 7.566 -8.705 -19.290 1.00 80.31 86 LYS A N 1
ATOM 647 C CA . LYS A 1 86 ? 8.514 -8.563 -20.398 1.00 80.31 86 LYS A CA 1
ATOM 648 C C . LYS A 1 86 ? 9.953 -8.520 -19.876 1.00 80.31 86 LYS A C 1
ATOM 650 O O . LYS A 1 86 ? 10.248 -7.885 -18.859 1.00 80.31 86 LYS A O 1
ATOM 655 N N . GLU A 1 87 ? 10.861 -9.171 -20.600 1.00 77.31 87 GLU A N 1
ATOM 656 C CA . GLU A 1 87 ? 12.290 -9.157 -20.280 1.00 77.31 87 GLU A CA 1
ATOM 657 C C . GLU A 1 87 ? 12.825 -7.719 -20.179 1.00 77.31 87 GLU A C 1
ATOM 659 O O . GLU A 1 87 ? 12.448 -6.832 -20.944 1.00 77.31 87 GLU A O 1
ATOM 664 N N . GLY A 1 88 ? 13.689 -7.473 -19.191 1.00 80.88 88 GLY A N 1
ATOM 665 C CA . GLY A 1 88 ? 14.271 -6.150 -18.934 1.00 80.88 88 GLY A CA 1
ATOM 666 C C . GLY A 1 88 ? 13.382 -5.175 -18.150 1.00 80.88 88 GLY A C 1
ATOM 667 O O . GLY A 1 88 ? 13.839 -4.085 -17.811 1.00 80.88 88 GLY A O 1
ATOM 668 N N . MET A 1 89 ? 12.148 -5.551 -17.795 1.00 87.25 89 MET A N 1
ATOM 669 C CA . MET A 1 89 ? 11.202 -4.643 -17.135 1.00 87.25 89 MET A CA 1
ATOM 670 C C . MET A 1 89 ? 11.395 -4.528 -15.608 1.00 87.25 89 MET A C 1
ATOM 672 O O . MET A 1 89 ? 10.953 -3.559 -14.997 1.00 87.25 89 MET A O 1
ATOM 676 N N . GLU A 1 90 ? 12.116 -5.453 -14.962 1.00 90.56 90 GLU A N 1
ATOM 677 C CA . GLU A 1 90 ? 12.339 -5.412 -13.501 1.00 90.56 90 GLU A CA 1
ATOM 678 C C . GLU A 1 90 ? 13.031 -4.118 -13.038 1.00 90.56 90 GLU A C 1
ATOM 680 O O . GLU A 1 90 ? 12.645 -3.551 -12.016 1.00 90.56 90 GLU A O 1
ATOM 685 N N . GLY A 1 91 ? 14.005 -3.612 -13.805 1.00 93.50 91 GLY A N 1
ATOM 686 C CA . GLY A 1 91 ? 14.711 -2.371 -13.473 1.00 93.50 91 GLY A CA 1
ATOM 687 C C . GLY A 1 91 ? 13.767 -1.170 -13.413 1.00 93.50 91 GLY A C 1
ATOM 688 O O . GLY A 1 91 ? 13.710 -0.474 -12.402 1.00 93.50 91 GLY A O 1
ATOM 689 N N . SER A 1 92 ? 12.956 -0.986 -14.454 1.00 94.06 92 SER A N 1
ATOM 690 C CA . SER A 1 92 ? 12.006 0.125 -14.533 1.00 94.06 92 SER A CA 1
ATOM 691 C C . SER A 1 92 ? 10.816 -0.028 -13.568 1.00 94.06 92 SER A C 1
ATOM 693 O O . SER A 1 92 ? 10.279 0.975 -13.113 1.00 94.06 92 SER A O 1
ATOM 695 N N . ILE A 1 93 ? 10.419 -1.254 -13.193 1.00 95.25 93 ILE A N 1
ATOM 696 C CA . ILE A 1 93 ? 9.418 -1.492 -12.131 1.00 95.25 93 ILE A CA 1
ATOM 697 C C . ILE A 1 93 ? 9.972 -1.063 -10.777 1.00 95.25 93 ILE A C 1
ATOM 699 O O . ILE A 1 93 ? 9.274 -0.402 -10.011 1.00 95.25 93 ILE A O 1
ATOM 703 N N . LYS A 1 94 ? 11.221 -1.433 -10.476 1.00 96.12 94 LYS A N 1
ATOM 704 C CA . LYS A 1 94 ? 11.893 -1.036 -9.238 1.00 96.12 94 LYS A CA 1
ATOM 705 C C . LYS A 1 94 ? 12.058 0.482 -9.159 1.00 96.12 94 LYS A C 1
ATOM 707 O O . LYS A 1 94 ? 11.777 1.060 -8.115 1.00 96.12 94 LYS A O 1
ATOM 712 N N . GLU A 1 95 ? 12.479 1.108 -10.253 1.00 96.81 95 GLU A N 1
ATOM 713 C CA . GLU A 1 95 ? 12.647 2.560 -10.350 1.00 96.81 95 GLU A CA 1
ATOM 714 C C . GLU A 1 95 ? 11.316 3.299 -10.180 1.00 96.81 95 GLU A C 1
ATOM 716 O O . GLU A 1 95 ? 11.222 4.181 -9.333 1.00 96.81 95 GLU A O 1
ATOM 721 N N . LEU A 1 96 ? 10.257 2.880 -10.885 1.00 96.62 96 LEU A N 1
ATOM 722 C CA . LEU A 1 96 ? 8.925 3.472 -10.728 1.00 96.62 96 LEU A CA 1
ATOM 723 C C . LEU A 1 96 ? 8.369 3.273 -9.316 1.00 96.62 96 LEU A C 1
ATOM 725 O O . LEU A 1 96 ? 7.759 4.184 -8.761 1.00 96.62 96 LEU A O 1
ATOM 729 N N . ALA A 1 97 ? 8.586 2.104 -8.712 1.00 96.88 97 ALA A N 1
ATOM 730 C CA . ALA A 1 97 ? 8.143 1.858 -7.348 1.00 96.88 97 ALA A CA 1
ATOM 731 C C . ALA A 1 97 ? 8.840 2.784 -6.338 1.00 96.88 97 ALA A C 1
ATOM 733 O O . ALA A 1 97 ? 8.177 3.301 -5.439 1.00 96.88 97 ALA A O 1
ATOM 734 N N . ALA A 1 98 ? 10.143 3.016 -6.515 1.00 96.62 98 ALA A N 1
ATOM 735 C CA . ALA A 1 98 ? 10.922 3.923 -5.680 1.00 96.62 98 ALA A CA 1
ATOM 736 C C . ALA A 1 98 ?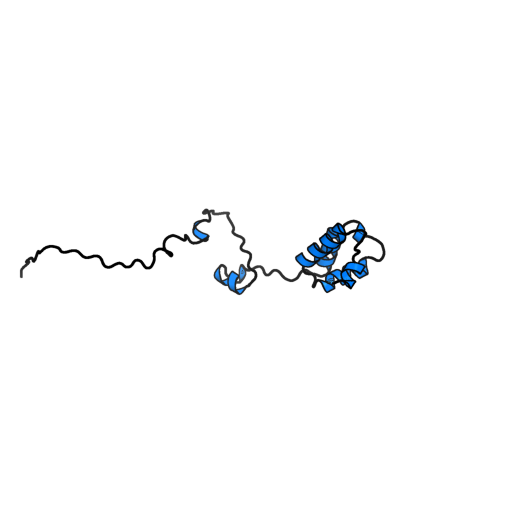 10.544 5.396 -5.907 1.00 96.62 98 ALA A C 1
ATOM 738 O O . ALA A 1 98 ? 10.377 6.124 -4.937 1.00 96.62 98 ALA A O 1
ATOM 739 N N . ALA A 1 99 ? 10.352 5.819 -7.161 1.00 96.69 99 ALA A N 1
ATOM 740 C CA . ALA A 1 99 ? 9.958 7.188 -7.510 1.00 96.69 99 ALA A CA 1
ATOM 741 C C . ALA A 1 99 ? 8.587 7.585 -6.936 1.00 96.69 99 ALA A C 1
ATOM 743 O O . ALA A 1 99 ? 8.320 8.758 -6.703 1.00 96.69 99 ALA A O 1
ATOM 744 N N . LEU A 1 100 ? 7.717 6.601 -6.698 1.00 96.62 100 LEU A N 1
ATOM 745 C CA . LEU A 1 100 ? 6.394 6.795 -6.108 1.00 96.62 100 LEU A CA 1
ATOM 746 C C . LEU A 1 100 ? 6.370 6.525 -4.596 1.00 96.62 100 LEU A C 1
ATOM 748 O O . LEU A 1 100 ? 5.301 6.245 -4.052 1.00 96.62 100 LEU A O 1
ATOM 752 N N . ASP A 1 101 ? 7.533 6.554 -3.934 1.00 95.62 101 ASP A N 1
ATOM 753 C CA . ASP A 1 101 ? 7.718 6.327 -2.492 1.00 95.62 101 ASP A CA 1
ATOM 754 C C . ASP A 1 101 ? 7.076 5.029 -1.983 1.00 95.62 101 ASP A C 1
ATOM 756 O O . ASP A 1 101 ? 6.627 4.931 -0.839 1.00 95.62 101 ASP A O 1
ATOM 760 N N . HIS A 1 102 ? 6.967 4.023 -2.856 1.00 96.75 102 HIS A N 1
ATOM 761 C CA . HIS A 1 102 ? 6.224 2.794 -2.594 1.00 96.75 102 HI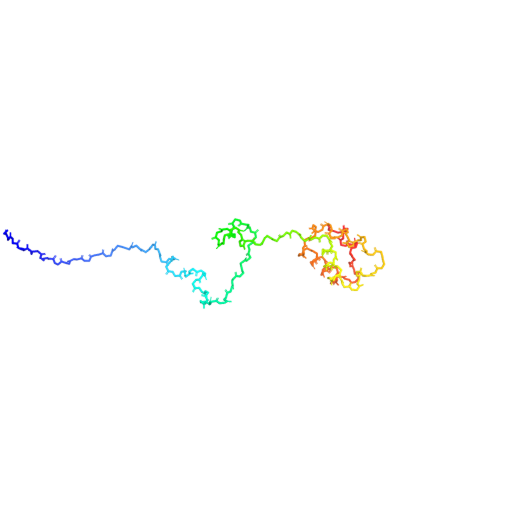S A CA 1
ATOM 762 C C . HIS A 1 102 ? 4.754 3.032 -2.174 1.00 96.75 102 HIS A C 1
ATOM 764 O O . HIS A 1 102 ? 4.116 2.146 -1.612 1.00 96.75 102 HIS A O 1
ATOM 770 N N . MET A 1 103 ? 4.164 4.197 -2.463 1.00 96.19 103 MET A N 1
ATOM 771 C CA . MET A 1 103 ? 2.818 4.555 -2.020 1.00 96.19 103 MET A CA 1
ATOM 772 C C . MET A 1 103 ? 1.751 3.776 -2.815 1.00 96.19 103 MET A C 1
ATOM 774 O O . MET A 1 103 ? 1.604 3.994 -4.021 1.00 96.19 103 MET A O 1
ATOM 778 N N . PRO A 1 104 ? 0.919 2.926 -2.175 1.00 96.56 104 PRO A N 1
ATOM 779 C CA . PRO A 1 104 ? 0.022 2.006 -2.887 1.00 96.56 104 PRO A CA 1
ATOM 780 C C . PRO A 1 104 ? -0.929 2.696 -3.869 1.00 96.56 104 PRO A C 1
ATOM 782 O O . PRO A 1 104 ? -1.181 2.197 -4.968 1.00 96.56 104 PRO A O 1
ATOM 785 N N . LEU A 1 105 ? -1.457 3.858 -3.473 1.00 96.94 105 LEU A N 1
ATOM 786 C CA . LEU A 1 105 ? -2.364 4.640 -4.304 1.00 96.94 105 LEU A CA 1
ATOM 787 C C . LEU A 1 105 ? -1.650 5.209 -5.537 1.00 96.94 105 LEU A C 1
ATOM 789 O O . LEU A 1 105 ? -2.178 5.081 -6.640 1.00 96.94 105 LEU A O 1
ATOM 793 N N . ALA A 1 106 ? -0.450 5.767 -5.365 1.00 97.12 106 ALA A N 1
ATOM 794 C CA . ALA A 1 106 ? 0.344 6.318 -6.460 1.00 97.12 106 ALA A CA 1
ATOM 795 C C . ALA A 1 106 ? 0.738 5.223 -7.465 1.00 97.12 106 ALA A C 1
ATOM 797 O O . ALA A 1 106 ? 0.541 5.386 -8.669 1.00 97.12 106 ALA A O 1
ATOM 798 N N . LEU A 1 107 ? 1.179 4.057 -6.975 1.00 97.69 107 LEU A N 1
ATOM 799 C CA . LEU A 1 107 ? 1.485 2.883 -7.803 1.00 97.69 107 LEU A CA 1
ATOM 800 C C . LEU A 1 107 ? 0.270 2.435 -8.626 1.00 97.69 107 LEU A C 1
ATOM 802 O O . LEU A 1 107 ? 0.372 2.187 -9.829 1.00 97.69 107 LEU A O 1
ATOM 806 N N . ALA A 1 108 ? -0.902 2.345 -7.987 1.00 97.62 108 ALA A N 1
ATOM 807 C CA . ALA A 1 108 ? -2.136 1.951 -8.659 1.00 97.62 108 ALA A CA 1
ATOM 808 C C . ALA A 1 108 ? -2.571 2.975 -9.718 1.00 97.62 108 ALA A C 1
ATOM 810 O O . ALA A 1 108 ? -3.040 2.580 -10.788 1.00 97.62 108 ALA A O 1
ATOM 811 N N . GLN A 1 109 ? -2.407 4.269 -9.436 1.00 97.81 109 GLN A N 1
ATOM 812 C CA . GLN A 1 109 ? -2.719 5.353 -10.365 1.00 97.81 109 GLN A CA 1
ATOM 813 C C . GLN A 1 109 ? -1.780 5.351 -11.576 1.00 97.81 109 GLN A C 1
ATOM 815 O O . GLN A 1 109 ? -2.269 5.344 -12.707 1.00 97.81 109 GLN A O 1
ATOM 820 N N . ALA A 1 110 ? -0.465 5.274 -11.358 1.00 97.25 110 ALA A N 1
ATOM 821 C CA . ALA A 1 110 ? 0.531 5.220 -12.426 1.00 97.25 110 ALA A CA 1
ATOM 822 C C . ALA A 1 110 ? 0.299 4.013 -13.344 1.00 97.25 110 ALA A C 1
ATOM 824 O O . ALA A 1 110 ? 0.172 4.162 -14.560 1.00 97.25 110 ALA A O 1
ATOM 825 N N . ALA A 1 111 ? 0.124 2.819 -12.771 1.00 96.50 111 ALA A N 1
ATOM 826 C CA . ALA A 1 111 ? -0.160 1.618 -13.551 1.00 96.50 111 ALA A CA 1
ATOM 827 C C . ALA A 1 111 ? -1.475 1.720 -14.341 1.00 96.50 111 ALA A C 1
ATOM 829 O O . ALA A 1 111 ? -1.532 1.316 -15.504 1.00 96.50 111 ALA A O 1
ATOM 830 N N . ALA A 1 112 ? -2.536 2.279 -13.745 1.00 96.69 112 ALA A N 1
ATOM 831 C CA . ALA A 1 112 ? -3.801 2.492 -14.445 1.00 96.69 112 ALA A CA 1
ATOM 832 C C . ALA A 1 112 ? -3.655 3.483 -15.611 1.00 96.69 112 ALA A C 1
ATOM 834 O O . ALA A 1 112 ? -4.242 3.264 -16.672 1.00 96.69 112 ALA A O 1
ATOM 835 N N . TYR A 1 113 ? -2.873 4.549 -15.432 1.00 96.56 113 TYR A N 1
ATOM 836 C CA . TYR A 1 113 ? -2.588 5.525 -16.480 1.00 96.56 113 TYR A CA 1
ATOM 837 C C . TYR A 1 113 ? -1.808 4.897 -17.639 1.00 96.56 113 TYR A C 1
ATOM 839 O O . TYR A 1 113 ? -2.254 4.984 -18.786 1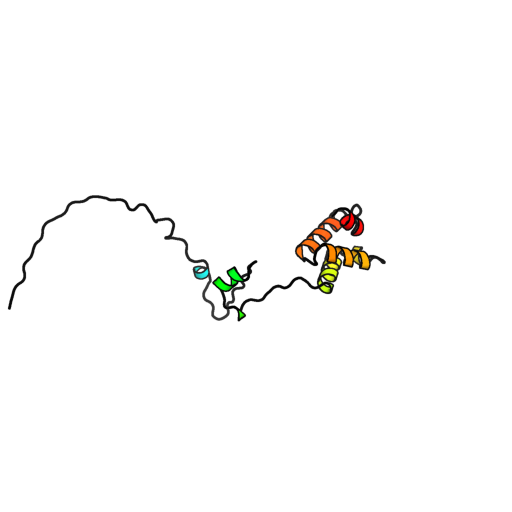.00 96.56 113 TYR A O 1
ATOM 847 N N . ILE A 1 114 ? -0.705 4.208 -17.334 1.00 95.31 114 ILE A N 1
ATOM 848 C CA . ILE A 1 114 ? 0.144 3.518 -18.315 1.00 95.31 114 ILE A CA 1
ATOM 849 C C . ILE A 1 114 ? -0.703 2.548 -19.140 1.00 95.31 114 ILE A C 1
ATOM 851 O O . ILE A 1 114 ? -0.743 2.646 -20.364 1.00 95.31 114 ILE A O 1
ATOM 855 N N . ARG A 1 115 ? -1.491 1.691 -18.480 1.00 94.25 115 ARG A N 1
ATOM 856 C CA . ARG A 1 115 ? -2.363 0.725 -19.165 1.00 94.25 115 ARG A CA 1
ATOM 857 C C . ARG A 1 115 ? -3.423 1.372 -20.042 1.00 94.25 115 ARG A C 1
ATOM 859 O O . ARG A 1 115 ? -3.660 0.912 -21.151 1.00 94.25 115 ARG A O 1
ATOM 866 N N . ARG A 1 116 ? -4.072 2.438 -19.567 1.00 94.69 116 ARG A N 1
ATOM 867 C CA . ARG A 1 116 ? -5.088 3.155 -20.358 1.00 94.69 116 ARG A CA 1
ATOM 868 C C . ARG A 1 116 ? -4.496 3.842 -21.584 1.00 94.69 116 ARG A C 1
ATOM 870 O O . ARG A 1 116 ? -5.221 4.075 -22.548 1.00 94.69 116 ARG A O 1
ATOM 877 N N . ARG A 1 117 ? -3.214 4.207 -21.541 1.00 94.19 117 ARG A N 1
ATOM 878 C CA . ARG A 1 117 ? -2.527 4.889 -22.641 1.00 94.19 117 ARG A CA 1
ATOM 879 C C . ARG A 1 117 ? -1.677 3.969 -23.504 1.00 94.19 117 ARG A C 1
ATOM 881 O O . ARG A 1 117 ? -1.198 4.436 -24.535 1.00 94.19 117 ARG A O 1
ATOM 888 N N . ALA A 1 118 ? -1.524 2.698 -23.149 1.00 87.81 118 ALA A N 1
ATOM 889 C CA . ALA A 1 118 ? -0.812 1.726 -23.964 1.00 87.81 118 ALA A CA 1
ATOM 890 C C . ALA A 1 118 ? -1.379 1.684 -25.406 1.00 87.81 118 ALA A C 1
ATOM 892 O O . ALA A 1 118 ? -2.597 1.766 -25.588 1.00 87.81 118 ALA A O 1
ATOM 893 N N . PRO A 1 119 ? -0.521 1.614 -26.447 1.00 89.50 119 PRO A N 1
ATOM 894 C CA . PRO A 1 119 ? 0.947 1.533 -26.398 1.00 89.50 119 PRO A CA 1
ATOM 895 C C . PRO A 1 119 ? 1.668 2.897 -26.336 1.00 89.50 119 PRO A C 1
ATOM 897 O O . PRO A 1 119 ? 2.892 2.942 -26.363 1.00 89.50 119 PRO A O 1
ATOM 900 N N . ARG A 1 120 ? 0.946 4.024 -26.268 1.00 92.25 120 ARG A N 1
ATOM 901 C CA . ARG A 1 120 ? 1.517 5.387 -26.336 1.00 92.25 120 ARG A CA 1
ATOM 902 C C . ARG A 1 120 ? 2.293 5.811 -25.085 1.00 92.25 120 ARG A C 1
ATOM 904 O O . ARG A 1 120 ? 3.003 6.806 -25.132 1.00 92.25 120 ARG A O 1
ATOM 911 N N . CYS A 1 121 ? 2.139 5.096 -23.975 1.00 91.75 121 CYS A N 1
ATOM 912 C CA . CYS A 1 121 ? 2.858 5.347 -22.731 1.00 91.75 121 CYS A CA 1
ATOM 913 C C . CYS A 1 121 ? 3.374 4.014 -22.185 1.00 91.75 121 CYS A C 1
ATOM 915 O O . CYS A 1 121 ? 2.577 3.118 -21.907 1.00 91.75 121 CYS A O 1
ATOM 917 N N . SER A 1 122 ? 4.695 3.885 -22.055 1.00 92.69 122 SER A N 1
ATOM 918 C CA . SER A 1 122 ? 5.344 2.791 -21.330 1.00 92.69 122 SER A CA 1
ATOM 919 C C . SER A 1 122 ? 5.714 3.239 -19.917 1.00 92.69 122 SER A C 1
ATOM 921 O O . SER A 1 122 ? 5.666 4.425 -19.594 1.00 92.69 122 SER A O 1
ATOM 923 N N . VAL A 1 123 ? 6.152 2.301 -19.079 1.00 93.81 123 VAL A N 1
ATOM 924 C CA . VAL A 1 123 ? 6.681 2.627 -17.748 1.00 93.81 123 VAL A CA 1
ATOM 925 C C . VAL A 1 123 ? 7.889 3.568 -17.835 1.00 93.81 123 VAL A C 1
ATOM 927 O O . VAL A 1 123 ? 7.949 4.533 -17.081 1.00 93.81 123 VAL A O 1
ATOM 930 N N . GLN A 1 124 ? 8.814 3.355 -18.783 1.00 93.25 124 GLN A N 1
ATOM 931 C CA . GLN A 1 124 ? 9.945 4.278 -18.958 1.00 93.25 124 GLN A CA 1
ATOM 932 C C . GLN A 1 124 ? 9.499 5.659 -19.437 1.00 93.25 124 GLN A C 1
ATOM 934 O O . GLN A 1 124 ? 10.120 6.651 -19.078 1.00 93.25 124 GLN A O 1
ATOM 939 N N . GLN A 1 125 ? 8.451 5.735 -20.264 1.00 93.69 125 GLN A N 1
ATOM 940 C CA . GLN A 1 125 ? 7.920 7.024 -20.697 1.00 93.69 125 GLN A CA 1
ATOM 941 C C . GLN A 1 125 ? 7.283 7.773 -19.524 1.00 93.69 125 GLN A C 1
ATOM 943 O O . GLN A 1 125 ? 7.530 8.961 -19.365 1.00 93.69 125 GLN A O 1
ATOM 948 N N . TYR A 1 126 ? 6.528 7.070 -18.675 1.00 95.25 126 TYR A N 1
ATOM 949 C CA . TYR A 1 126 ? 5.948 7.647 -17.464 1.00 95.25 126 TYR A CA 1
ATOM 950 C C . TYR A 1 126 ? 7.026 8.228 -16.539 1.00 95.25 126 TYR A C 1
ATOM 952 O O . TYR A 1 126 ? 6.913 9.380 -16.149 1.00 95.25 126 TYR A O 1
ATOM 960 N N . LEU A 1 127 ? 8.099 7.470 -16.280 1.00 94.88 127 LEU A N 1
ATOM 961 C CA . LEU A 1 127 ? 9.254 7.891 -15.468 1.00 94.88 127 LEU A CA 1
ATOM 962 C C . LEU A 1 127 ? 10.010 9.114 -16.013 1.00 94.88 127 LEU A C 1
ATOM 964 O O . LEU A 1 127 ? 10.735 9.773 -15.279 1.00 94.88 127 LEU A O 1
ATOM 968 N N . LYS A 1 128 ? 9.922 9.381 -17.319 1.00 94.25 128 LYS A N 1
ATOM 969 C CA . LYS A 1 128 ? 10.551 10.561 -17.932 1.00 94.25 128 LYS A CA 1
ATOM 970 C C . LYS A 1 128 ? 9.667 11.800 -17.849 1.00 94.25 128 LYS A C 1
ATOM 972 O O . LYS A 1 128 ? 10.184 12.910 -17.911 1.00 94.25 128 LYS A O 1
ATOM 977 N N . GLU A 1 129 ? 8.352 11.610 -17.812 1.00 92.19 129 GLU A N 1
ATOM 978 C CA . GLU A 1 129 ? 7.365 12.693 -17.818 1.00 92.19 129 GLU A CA 1
ATOM 979 C C . GLU A 1 129 ? 7.009 13.185 -16.408 1.00 92.19 129 GLU A C 1
ATOM 981 O O . GLU A 1 129 ? 6.599 14.339 -16.269 1.00 92.19 129 GLU A O 1
ATOM 986 N N . TYR A 1 130 ? 7.161 12.329 -15.391 1.00 83.94 130 TYR A N 1
ATOM 987 C CA . TYR A 1 130 ? 6.754 12.556 -14.002 1.00 83.94 130 TYR A CA 1
ATOM 988 C C . TYR A 1 130 ? 7.808 12.036 -13.030 1.00 83.94 130 TYR A C 1
ATOM 990 O O . TYR A 1 130 ? 8.031 12.735 -12.019 1.00 83.94 130 TYR A O 1
#